Protein AF-A0A1C5SF30-F1 (afdb_monomer)

Structure (mmCIF, N/CA/C/O backbone):
data_AF-A0A1C5SF30-F1
#
_entry.id   AF-A0A1C5SF30-F1
#
loop_
_atom_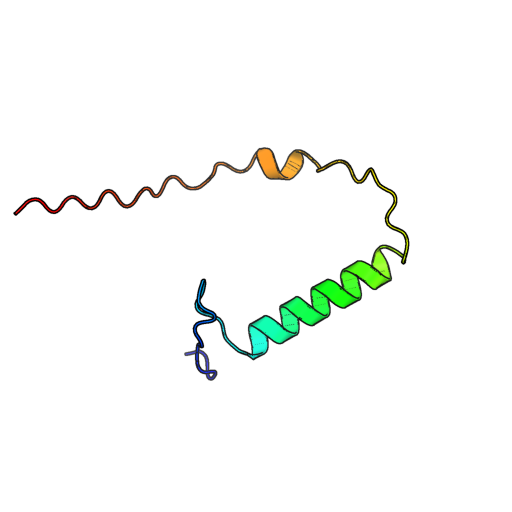site.group_PDB
_atom_site.id
_atom_site.type_symbol
_atom_site.label_atom_id
_atom_site.label_alt_id
_atom_site.label_comp_id
_atom_site.label_asym_id
_atom_site.label_entity_id
_atom_site.label_seq_id
_atom_site.pdbx_PDB_ins_code
_atom_site.Cartn_x
_atom_site.Cartn_y
_atom_site.Cartn_z
_atom_site.occupancy
_atom_site.B_iso_or_equiv
_atom_site.auth_seq_id
_atom_site.auth_comp_id
_atom_site.auth_asym_id
_atom_site.auth_atom_id
_atom_site.pdbx_PDB_model_num
ATOM 1 N N . MET A 1 1 ? 6.371 -19.504 -13.670 1.00 65.25 1 MET A N 1
ATOM 2 C CA . MET A 1 1 ? 6.780 -18.086 -13.790 1.00 65.25 1 MET A CA 1
ATOM 3 C C . MET A 1 1 ? 5.540 -17.233 -13.575 1.00 65.25 1 MET A C 1
ATOM 5 O O . MET A 1 1 ? 4.489 -17.651 -14.047 1.00 65.25 1 MET A O 1
ATOM 9 N N . PHE A 1 2 ? 5.612 -16.133 -12.819 1.00 63.09 2 PHE A N 1
ATOM 10 C CA . PHE A 1 2 ? 4.425 -15.303 -12.579 1.00 63.09 2 PHE A CA 1
ATOM 11 C C . PHE A 1 2 ? 3.937 -14.690 -13.901 1.00 63.09 2 PHE A C 1
ATOM 13 O O . PHE A 1 2 ? 4.765 -14.205 -14.671 1.00 63.09 2 PHE A O 1
ATOM 20 N N . PRO A 1 3 ? 2.626 -14.748 -14.189 1.00 79.94 3 PRO A N 1
ATOM 21 C CA . PRO A 1 3 ? 2.086 -14.317 -15.477 1.00 79.94 3 PRO A CA 1
ATOM 22 C C . PRO A 1 3 ? 2.030 -12.792 -15.624 1.00 79.94 3 PRO A C 1
ATOM 24 O O . PRO A 1 3 ? 1.890 -12.282 -16.732 1.00 79.94 3 PRO A O 1
ATOM 27 N N . GLU A 1 4 ? 2.117 -12.058 -14.518 1.00 85.88 4 GLU A N 1
ATOM 28 C CA . GLU A 1 4 ? 1.902 -10.619 -14.498 1.00 85.88 4 GLU A CA 1
ATOM 29 C C . GLU A 1 4 ? 3.213 -9.841 -14.599 1.00 85.88 4 GLU A C 1
ATOM 31 O O . GLU A 1 4 ? 4.238 -10.218 -14.025 1.00 85.88 4 GLU A O 1
ATOM 36 N N . LYS A 1 5 ? 3.162 -8.732 -15.341 1.00 85.88 5 LYS A N 1
ATOM 37 C CA . LYS A 1 5 ? 4.303 -7.836 -15.497 1.00 85.88 5 LYS A CA 1
ATOM 38 C C . LYS A 1 5 ? 4.580 -7.122 -14.181 1.00 85.88 5 LYS A C 1
ATOM 40 O O . LYS A 1 5 ? 3.666 -6.663 -13.498 1.00 85.88 5 LYS A O 1
ATOM 45 N N . ILE A 1 6 ? 5.861 -7.041 -13.854 1.00 85.50 6 ILE A N 1
ATOM 46 C CA . ILE A 1 6 ? 6.340 -6.284 -12.708 1.00 85.50 6 ILE A CA 1
ATOM 47 C C . ILE A 1 6 ? 6.548 -4.839 -13.157 1.00 85.50 6 ILE A C 1
ATOM 49 O O . ILE A 1 6 ? 7.214 -4.584 -14.160 1.00 85.50 6 ILE A O 1
ATOM 53 N N . GLU A 1 7 ? 5.984 -3.909 -12.401 1.00 87.31 7 GLU A N 1
ATOM 54 C CA . GLU A 1 7 ? 6.082 -2.471 -12.607 1.00 87.31 7 GLU A CA 1
ATOM 55 C C . GLU A 1 7 ? 6.893 -1.846 -11.469 1.00 87.31 7 GLU A C 1
ATOM 57 O O . GLU A 1 7 ? 6.914 -2.342 -10.340 1.00 87.31 7 GLU A O 1
ATOM 62 N N . PHE A 1 8 ? 7.614 -0.773 -11.783 1.00 85.25 8 PHE A N 1
ATOM 63 C CA . PHE A 1 8 ? 8.416 -0.044 -10.809 1.00 85.25 8 PHE A CA 1
ATOM 64 C C . PHE A 1 8 ? 7.693 1.239 -10.405 1.00 85.25 8 PHE A C 1
ATOM 66 O O . PHE A 1 8 ? 7.434 2.093 -11.250 1.00 85.25 8 PHE A O 1
ATOM 73 N N . ASP A 1 9 ? 7.400 1.388 -9.114 1.00 79.19 9 ASP A N 1
ATOM 74 C CA . ASP A 1 9 ? 6.667 2.540 -8.561 1.00 79.19 9 ASP A CA 1
ATOM 75 C C . ASP A 1 9 ? 7.576 3.728 -8.171 1.00 79.19 9 ASP A C 1
ATOM 77 O O . ASP A 1 9 ? 7.116 4.705 -7.581 1.00 79.19 9 ASP A O 1
ATOM 81 N N . GLY A 1 10 ? 8.880 3.647 -8.463 1.00 85.19 10 GLY A N 1
ATOM 82 C CA . GLY A 1 10 ? 9.888 4.620 -8.024 1.00 85.19 10 GLY A CA 1
ATOM 83 C C . GLY A 1 10 ? 10.645 4.217 -6.752 1.00 85.19 10 GLY A C 1
ATOM 84 O O . GLY A 1 10 ? 11.692 4.792 -6.459 1.00 85.19 10 GLY A O 1
ATOM 85 N N . LYS A 1 11 ? 10.165 3.215 -6.005 1.00 85.69 11 LYS A N 1
ATOM 86 C CA . LYS A 1 11 ? 10.811 2.672 -4.796 1.00 85.69 11 LYS A CA 1
ATOM 87 C C . LYS A 1 11 ? 11.025 1.167 -4.885 1.00 85.69 11 LYS A C 1
ATOM 89 O O . LYS A 1 11 ? 12.048 0.657 -4.439 1.00 85.69 11 LYS A O 1
ATOM 94 N N . THR A 1 12 ? 10.055 0.450 -5.433 1.00 85.62 12 THR A N 1
ATOM 95 C CA . THR A 1 12 ? 10.003 -1.007 -5.438 1.00 85.62 12 THR A CA 1
ATOM 96 C C . THR A 1 12 ? 9.390 -1.549 -6.718 1.00 85.62 12 THR A C 1
ATOM 98 O O . THR A 1 12 ? 8.612 -0.887 -7.401 1.00 85.62 12 THR A O 1
ATOM 101 N N . TYR A 1 13 ? 9.749 -2.791 -7.016 1.00 85.19 13 TYR A N 1
ATOM 102 C CA . TYR A 1 13 ? 9.210 -3.561 -8.124 1.00 85.19 13 TYR A CA 1
ATOM 103 C C . TYR A 1 13 ? 8.046 -4.413 -7.623 1.00 85.19 13 TYR A C 1
ATOM 105 O O . TYR A 1 13 ? 8.241 -5.264 -6.751 1.00 85.19 13 TYR A O 1
ATOM 113 N N . ARG A 1 14 ? 6.838 -4.180 -8.137 1.00 86.62 14 ARG A N 1
ATOM 114 C CA . ARG A 1 14 ? 5.609 -4.871 -7.715 1.00 86.62 14 ARG A CA 1
ATOM 115 C C . ARG A 1 14 ? 4.694 -5.150 -8.901 1.00 86.62 14 AR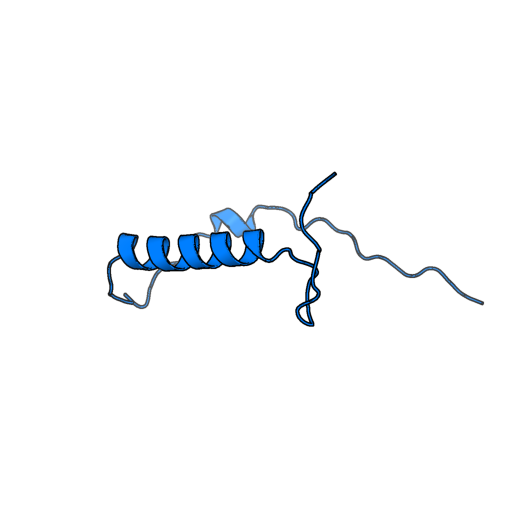G A C 1
ATOM 117 O O . ARG A 1 14 ? 4.803 -4.515 -9.941 1.00 86.62 14 ARG A O 1
ATOM 124 N N . THR A 1 15 ? 3.804 -6.127 -8.760 1.00 88.88 15 THR A N 1
ATOM 125 C CA . THR A 1 15 ? 2.763 -6.404 -9.758 1.00 88.88 15 THR A CA 1
ATOM 126 C C . THR A 1 15 ? 1.474 -5.664 -9.411 1.00 88.88 15 THR A C 1
ATOM 128 O O . THR A 1 15 ? 1.209 -5.357 -8.245 1.00 88.88 15 THR A O 1
ATOM 131 N N . ASN A 1 16 ? 0.633 -5.412 -10.413 1.00 87.44 16 ASN A N 1
ATOM 132 C CA . ASN A 1 16 ? -0.649 -4.745 -10.199 1.00 87.44 16 ASN A CA 1
ATOM 133 C C . ASN A 1 16 ? -1.597 -5.562 -9.308 1.00 87.44 16 ASN A C 1
ATOM 135 O O . ASN A 1 16 ? -2.286 -4.986 -8.464 1.00 87.44 16 ASN A O 1
ATOM 139 N N . SER A 1 17 ? -1.607 -6.895 -9.420 1.00 87.56 17 SER A N 1
ATOM 140 C CA . SER A 1 17 ? -2.353 -7.751 -8.486 1.00 87.56 17 SER A CA 1
ATOM 141 C C . SER A 1 17 ? -1.895 -7.595 -7.039 1.00 87.56 17 SER A C 1
ATOM 143 O O . SER A 1 17 ? -2.736 -7.540 -6.144 1.00 87.56 17 SER A O 1
ATOM 145 N N . TYR A 1 18 ? -0.588 -7.474 -6.798 1.00 86.75 18 TYR A N 1
ATOM 146 C CA . TYR A 1 18 ? -0.050 -7.318 -5.452 1.00 86.75 18 TYR A CA 1
ATOM 147 C C . TYR A 1 18 ? -0.524 -6.008 -4.813 1.00 86.75 18 TYR A C 1
ATOM 149 O O . TYR A 1 18 ? -0.979 -6.018 -3.671 1.00 86.75 18 TYR A O 1
ATOM 157 N N . ASN A 1 19 ? -0.511 -4.904 -5.566 1.00 86.38 19 ASN A N 1
ATOM 158 C CA . ASN A 1 19 ? -1.003 -3.610 -5.083 1.00 86.38 19 ASN A CA 1
ATOM 159 C C . ASN A 1 19 ? -2.490 -3.670 -4.695 1.00 86.38 19 ASN A C 1
ATOM 161 O O . ASN A 1 19 ? -2.859 -3.213 -3.618 1.00 86.38 19 ASN A O 1
ATOM 165 N N . LYS A 1 20 ? -3.329 -4.337 -5.500 1.00 89.56 20 LYS A N 1
ATOM 166 C CA . LYS A 1 20 ? -4.759 -4.522 -5.184 1.00 89.56 20 LYS A CA 1
ATOM 167 C C . LYS A 1 20 ? -4.987 -5.300 -3.889 1.00 89.56 20 LYS A C 1
ATOM 169 O O . LYS A 1 20 ? -5.901 -4.986 -3.134 1.00 89.56 20 LYS A O 1
ATOM 174 N N . VAL A 1 21 ? -4.170 -6.322 -3.631 1.00 91.31 21 VAL A N 1
ATOM 175 C CA . VAL A 1 21 ? -4.251 -7.104 -2.389 1.00 91.31 21 VAL A CA 1
ATOM 17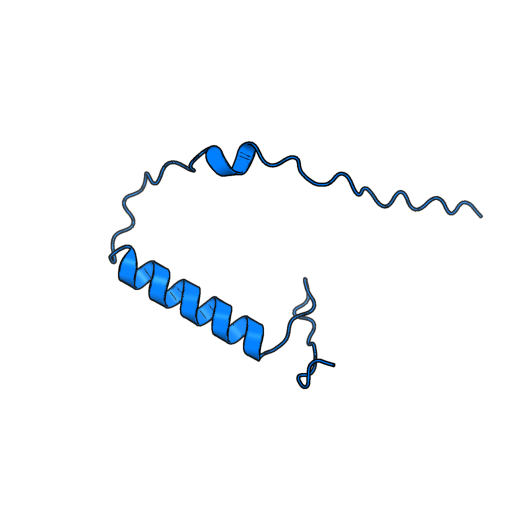6 C C . VAL A 1 21 ? -3.854 -6.249 -1.185 1.00 91.31 21 VAL A C 1
ATOM 178 O O . VAL A 1 21 ? -4.511 -6.328 -0.150 1.00 91.31 21 VAL A O 1
ATOM 181 N N . LEU A 1 22 ? -2.825 -5.406 -1.316 1.00 89.56 22 LEU A N 1
ATOM 182 C CA . LEU A 1 22 ? -2.449 -4.464 -0.259 1.00 89.56 22 LEU A CA 1
ATOM 183 C C . LEU A 1 22 ? -3.572 -3.468 0.046 1.00 89.56 22 LEU A C 1
ATOM 185 O O . LEU A 1 22 ? -3.885 -3.255 1.218 1.00 89.56 22 LEU A O 1
ATOM 189 N N . ASP A 1 23 ? -4.200 -2.909 -0.989 1.00 90.25 23 ASP A N 1
ATOM 190 C CA . ASP A 1 23 ? -5.320 -1.977 -0.835 1.00 90.25 23 ASP A CA 1
ATOM 191 C C . ASP A 1 23 ? -6.507 -2.642 -0.132 1.00 90.25 23 ASP A C 1
ATOM 193 O O . ASP A 1 23 ? -7.076 -2.070 0.801 1.00 90.25 23 ASP A O 1
ATOM 197 N N . LEU A 1 24 ? -6.835 -3.880 -0.517 1.00 94.12 24 LEU A N 1
ATOM 198 C CA . LEU A 1 24 ? -7.892 -4.665 0.118 1.00 94.12 24 LEU A CA 1
ATOM 199 C C . LEU A 1 24 ? -7.598 -4.917 1.602 1.00 94.12 24 LEU A C 1
ATOM 201 O O . LEU A 1 24 ? -8.460 -4.686 2.446 1.00 94.12 24 LEU A O 1
ATOM 205 N N . ILE A 1 25 ? -6.376 -5.347 1.939 1.00 93.44 25 ILE A N 1
ATOM 206 C CA . ILE A 1 25 ? -5.969 -5.561 3.335 1.00 93.44 25 ILE A CA 1
ATOM 207 C C . ILE A 1 25 ? -6.072 -4.256 4.122 1.00 93.44 25 ILE A C 1
ATOM 209 O O . ILE A 1 25 ? -6.557 -4.270 5.251 1.00 93.44 25 ILE A O 1
ATOM 213 N N . TYR A 1 26 ? -5.646 -3.129 3.551 1.00 88.19 26 TYR A N 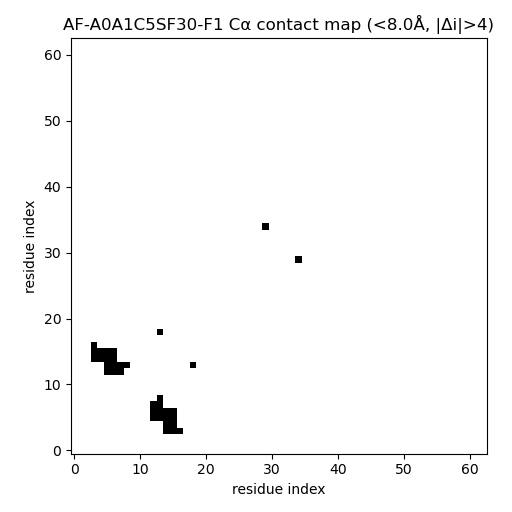1
ATOM 214 C CA . TYR A 1 26 ? -5.720 -1.832 4.218 1.00 88.19 26 TYR A CA 1
ATOM 215 C C . TYR A 1 26 ? -7.167 -1.415 4.502 1.00 88.19 26 TYR A C 1
ATOM 217 O O . TYR A 1 26 ? -7.482 -1.034 5.630 1.00 88.19 26 TYR A O 1
ATOM 225 N N . GLN A 1 27 ? -8.053 -1.521 3.509 1.00 90.69 27 GLN A N 1
ATOM 226 C CA . GLN A 1 27 ? -9.480 -1.230 3.670 1.00 90.69 27 GLN A CA 1
ATOM 227 C C . GLN A 1 27 ? -10.100 -2.124 4.743 1.00 90.69 27 GLN A C 1
ATOM 229 O O . GLN A 1 27 ? -10.638 -1.620 5.726 1.00 90.69 27 GLN A O 1
ATOM 234 N N . GLN A 1 28 ? -9.911 -3.438 4.621 1.00 91.50 28 GLN A N 1
ATOM 235 C CA . GLN A 1 28 ? -10.482 -4.410 5.545 1.00 91.50 28 GLN A CA 1
ATOM 236 C C . GLN A 1 28 ? -9.924 -4.264 6.965 1.00 91.50 28 GLN A C 1
ATOM 238 O O . GLN A 1 28 ? -10.664 -4.375 7.936 1.00 91.50 28 GLN A O 1
ATOM 243 N N . THR A 1 29 ? -8.634 -3.957 7.110 1.00 87.00 29 THR A N 1
ATOM 244 C CA . THR A 1 29 ? -8.025 -3.688 8.421 1.00 87.00 29 THR A CA 1
ATOM 245 C C . THR A 1 29 ? -8.636 -2.445 9.060 1.00 87.00 29 THR A C 1
ATOM 247 O O . THR A 1 29 ? -8.899 -2.449 10.258 1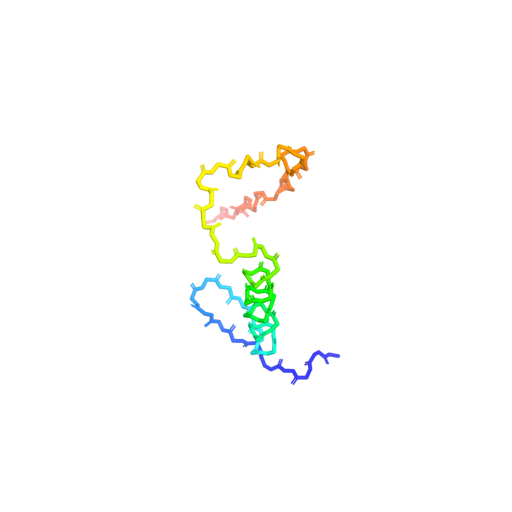.00 87.00 29 THR A O 1
ATOM 250 N N . ASN A 1 30 ? -8.898 -1.387 8.288 1.00 85.62 30 ASN A N 1
ATOM 251 C CA . ASN A 1 30 ? -9.533 -0.177 8.813 1.00 85.62 30 ASN A CA 1
ATOM 252 C C . ASN A 1 30 ? -11.009 -0.390 9.175 1.00 85.62 30 ASN A C 1
ATOM 254 O O . ASN A 1 30 ? -11.468 0.175 10.164 1.00 85.62 30 ASN A O 1
ATOM 258 N N . GLU A 1 31 ? -11.732 -1.213 8.416 1.0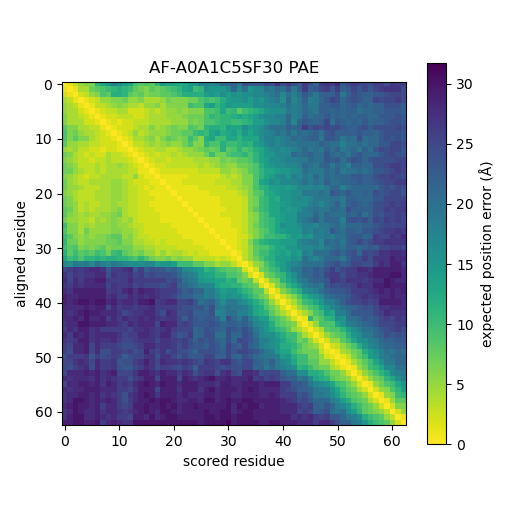0 87.00 31 GLU A N 1
ATOM 259 C CA . GLU A 1 31 ? -13.106 -1.609 8.739 1.00 87.00 31 GLU A CA 1
ATOM 260 C C . GLU A 1 31 ? -13.160 -2.454 10.018 1.00 87.00 31 GLU A C 1
ATOM 262 O O . GLU A 1 31 ? -13.914 -2.137 10.937 1.00 87.00 31 GLU A O 1
ATOM 267 N N . LEU A 1 32 ? -12.314 -3.488 10.116 1.00 86.19 32 LEU A N 1
ATOM 268 C CA . LEU A 1 32 ? -12.238 -4.379 11.280 1.00 86.19 32 LEU A CA 1
ATOM 269 C C . LEU A 1 32 ? -11.776 -3.658 12.544 1.00 86.19 32 LEU A C 1
ATOM 271 O O . LEU A 1 32 ? -12.237 -3.975 13.639 1.00 86.19 32 LEU A O 1
ATOM 275 N N . ARG A 1 33 ? -10.871 -2.685 12.407 1.00 77.62 33 ARG A N 1
ATOM 276 C CA . ARG A 1 33 ? -10.383 -1.894 13.540 1.00 77.62 33 ARG A CA 1
ATOM 277 C C . ARG A 1 33 ? -11.447 -0.936 14.089 1.00 77.62 33 ARG A C 1
ATOM 279 O O . ARG A 1 33 ? -11.255 -0.383 15.168 1.00 77.62 33 ARG A O 1
ATOM 286 N N . GLY A 1 34 ? -12.571 -0.782 13.384 1.00 67.2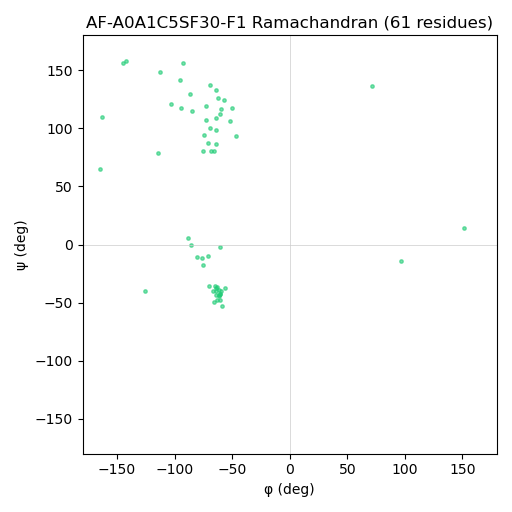5 34 GLY A N 1
ATOM 287 C CA . GLY A 1 34 ? -13.588 0.213 13.679 1.00 67.25 34 GLY A CA 1
ATOM 288 C C . GLY A 1 34 ? -13.063 1.602 13.331 1.00 67.25 34 GLY A C 1
ATOM 289 O O . GLY A 1 34 ? -11.917 1.951 13.612 1.00 67.25 34 GLY A O 1
ATOM 290 N N . VAL A 1 35 ? -13.891 2.417 12.686 1.00 64.38 35 VAL A N 1
ATOM 291 C CA . VAL A 1 35 ? -13.569 3.812 12.369 1.00 64.38 35 VAL A CA 1
ATOM 292 C C . VAL A 1 35 ? -13.458 4.608 13.671 1.00 64.38 35 VAL A C 1
ATOM 294 O O . VAL A 1 35 ? -14.399 5.268 14.075 1.00 64.38 35 VAL A O 1
ATOM 297 N N . GLU A 1 36 ? -12.320 4.529 14.353 1.00 56.25 36 GLU A N 1
ATOM 298 C CA . GLU A 1 36 ? -11.921 5.438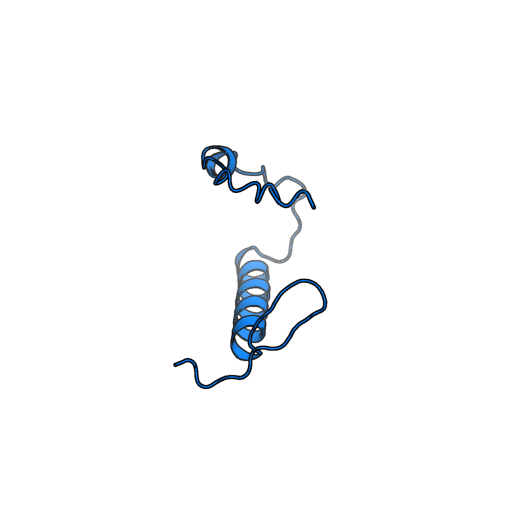 15.420 1.00 56.25 36 GLU A CA 1
ATOM 299 C C . GLU A 1 36 ? -10.416 5.297 15.657 1.00 56.25 36 GLU A C 1
ATOM 301 O O . GLU A 1 36 ? -9.913 4.309 16.192 1.00 56.25 36 GLU A O 1
ATOM 306 N N . LYS A 1 37 ? -9.670 6.336 15.265 1.00 63.34 37 LYS A N 1
ATOM 307 C CA . LYS A 1 37 ? -8.301 6.546 15.729 1.00 63.34 37 LYS A CA 1
ATOM 308 C C . LYS A 1 37 ? -8.349 6.787 17.237 1.00 63.34 37 LYS A C 1
ATOM 310 O O . LYS A 1 37 ? -8.360 7.935 17.676 1.00 63.34 37 LYS A O 1
ATOM 315 N N . LYS A 1 38 ? -8.331 5.729 18.045 1.00 55.06 38 LYS A N 1
ATOM 316 C CA . LYS A 1 38 ? -7.893 5.862 19.433 1.00 55.06 38 LYS A CA 1
ATOM 317 C C . LYS A 1 38 ? -6.381 6.007 19.386 1.00 55.06 38 LYS A C 1
ATOM 319 O O . LYS A 1 38 ? -5.634 5.046 19.239 1.00 55.06 38 LYS A O 1
ATOM 324 N N . SER A 1 39 ? -5.959 7.266 19.372 1.00 54.28 39 SER A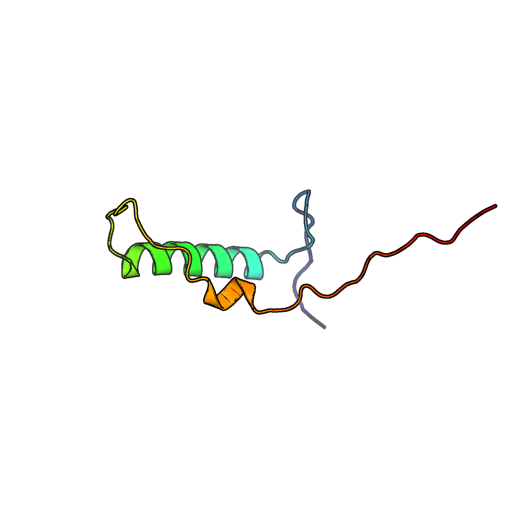 N 1
ATOM 325 C CA . SER A 1 39 ? -4.590 7.724 19.568 1.00 54.28 39 SER A CA 1
ATOM 326 C C . SER A 1 39 ? -3.983 7.016 20.783 1.00 54.28 39 SER A C 1
ATOM 328 O O . SER A 1 39 ? -4.207 7.437 21.915 1.00 54.28 39 SER A O 1
ATOM 330 N N . GLY A 1 40 ? -3.285 5.904 20.560 1.00 54.84 40 GLY A N 1
ATOM 331 C CA . GLY A 1 40 ? -2.741 5.101 21.655 1.00 54.84 40 GLY A CA 1
ATOM 332 C C . GLY A 1 40 ? -2.575 3.609 21.382 1.00 54.84 40 GLY A C 1
ATOM 333 O O . GLY A 1 40 ? -2.372 2.869 22.338 1.00 54.84 40 GLY A O 1
ATOM 334 N N . GLU A 1 41 ? -2.650 3.138 20.132 1.00 51.84 41 GLU A N 1
ATOM 335 C CA . GLU A 1 41 ? -2.231 1.770 19.808 1.00 51.84 41 GLU A CA 1
ATOM 336 C C . GLU A 1 41 ? -0.727 1.653 20.080 1.00 51.84 41 GLU A C 1
ATOM 338 O O . GLU A 1 41 ? 0.117 2.107 19.306 1.00 51.84 41 GLU A O 1
ATOM 343 N N . SER A 1 42 ? -0.401 1.107 21.251 1.00 60.31 42 SER A N 1
ATOM 344 C CA . SER A 1 42 ? 0.947 0.736 21.639 1.00 60.31 42 SER A CA 1
ATOM 345 C C . SER A 1 42 ? 1.542 -0.102 20.516 1.00 60.31 42 SER A C 1
ATOM 347 O O . SER A 1 42 ? 1.028 -1.185 20.223 1.00 60.31 42 SER A O 1
ATOM 349 N N . PHE A 1 43 ? 2.614 0.384 19.891 1.00 54.97 43 PHE A N 1
ATOM 350 C CA . PHE A 1 43 ? 3.455 -0.453 19.050 1.00 54.97 43 PHE A CA 1
ATOM 351 C C . PHE A 1 43 ? 3.837 -1.673 19.886 1.00 54.97 43 PHE A C 1
ATOM 353 O O . PHE A 1 43 ? 4.607 -1.552 20.837 1.00 54.97 43 PHE A O 1
ATOM 360 N N . SER A 1 44 ? 3.240 -2.830 19.593 1.00 56.84 44 SER A N 1
ATOM 361 C CA . SER A 1 44 ? 3.624 -4.065 20.259 1.00 56.84 44 SER A CA 1
ATOM 362 C C . SER A 1 44 ? 5.093 -4.298 19.936 1.00 56.84 44 SER A C 1
ATOM 364 O O . SER A 1 44 ? 5.465 -4.560 18.790 1.00 56.84 44 SER A O 1
ATOM 366 N N . THR A 1 45 ? 5.940 -4.193 20.958 1.00 56.59 45 THR A N 1
ATOM 367 C CA . THR A 1 45 ? 7.389 -4.423 20.891 1.00 56.59 45 THR A CA 1
ATOM 368 C C . THR A 1 45 ? 7.729 -5.855 20.463 1.00 56.59 45 THR A C 1
ATOM 370 O O . THR A 1 45 ? 8.897 -6.180 20.279 1.00 56.59 45 THR A O 1
ATOM 373 N N . PHE A 1 46 ? 6.727 -6.718 20.255 1.00 57.38 46 PHE A N 1
ATOM 374 C CA . PHE A 1 46 ? 6.901 -8.074 19.749 1.00 57.38 46 PHE A CA 1
ATOM 375 C C . PHE A 1 46 ? 7.630 -8.110 18.396 1.00 57.38 46 PHE A C 1
ATOM 377 O O . PHE A 1 46 ? 8.499 -8.949 18.192 1.00 57.38 46 PHE A O 1
ATOM 384 N N . SER A 1 47 ? 7.378 -7.155 17.490 1.00 56.69 47 SER A N 1
ATOM 385 C CA . SER A 1 47 ? 8.102 -7.101 16.205 1.00 56.69 47 SER A CA 1
ATOM 386 C C . SER A 1 47 ? 9.536 -6.568 16.308 1.00 56.69 47 SER A C 1
ATOM 388 O O . SER A 1 47 ? 10.293 -6.699 15.349 1.00 56.69 47 SER A O 1
ATOM 390 N N . ALA A 1 48 ? 9.940 -5.988 17.444 1.00 58.91 48 ALA A N 1
ATOM 391 C CA . ALA A 1 48 ? 11.307 -5.502 17.641 1.00 58.91 48 ALA A CA 1
ATOM 392 C C . ALA A 1 48 ? 12.297 -6.624 18.005 1.00 58.91 48 ALA A C 1
ATOM 394 O O . ALA A 1 48 ? 13.504 -6.394 17.972 1.00 58.91 48 ALA A O 1
ATOM 395 N N . SER A 1 49 ? 11.815 -7.834 18.324 1.00 60.38 49 SER A N 1
ATOM 396 C CA . SER A 1 49 ? 12.673 -8.981 18.648 1.00 60.38 49 SER A CA 1
ATOM 397 C C . SER A 1 49 ? 13.141 -9.765 17.423 1.00 60.38 49 SER A C 1
ATOM 399 O O . SER A 1 49 ? 13.843 -10.761 17.584 1.00 60.38 49 SER A O 1
ATOM 401 N N . VAL A 1 50 ? 12.738 -9.371 16.211 1.00 63.34 50 VAL A N 1
ATOM 402 C CA . VAL A 1 50 ? 13.209 -10.016 14.985 1.00 63.34 50 VAL A CA 1
ATOM 403 C C . VAL A 1 50 ? 14.543 -9.374 14.603 1.00 63.34 50 VAL A C 1
ATOM 405 O O . VAL A 1 50 ? 14.568 -8.180 14.285 1.00 63.34 50 VAL A O 1
ATOM 408 N N . PRO A 1 51 ? 15.659 -10.126 14.623 1.00 68.69 51 PRO A N 1
ATOM 409 C CA . PRO A 1 51 ? 16.941 -9.610 14.172 1.00 68.69 51 PRO A CA 1
ATOM 410 C C . PRO A 1 51 ? 16.795 -9.125 12.731 1.00 68.69 51 PRO A C 1
ATOM 412 O O . PRO A 1 51 ? 16.357 -9.877 11.857 1.00 68.69 51 PRO A O 1
ATOM 415 N N . ARG A 1 52 ? 17.139 -7.860 12.471 1.00 66.50 52 ARG A N 1
ATOM 416 C CA . ARG A 1 52 ? 17.191 -7.364 11.094 1.00 66.50 52 ARG A CA 1
ATOM 417 C C . ARG A 1 52 ? 18.254 -8.183 10.356 1.00 66.50 52 ARG A C 1
ATOM 419 O O . ARG A 1 52 ? 19.378 -8.255 10.856 1.00 66.50 52 ARG A O 1
ATOM 426 N N . PRO A 1 53 ? 17.940 -8.804 9.207 1.00 66.94 53 PRO A N 1
ATOM 427 C CA . PRO A 1 53 ? 18.956 -9.492 8.428 1.00 66.94 53 PRO A CA 1
ATOM 428 C C . PRO A 1 53 ? 20.037 -8.482 8.026 1.00 66.94 53 PRO A C 1
ATOM 430 O O . PRO A 1 53 ? 19.763 -7.499 7.338 1.00 66.94 53 PRO A O 1
ATOM 433 N N . ALA A 1 54 ? 21.257 -8.709 8.513 1.00 60.75 54 ALA A N 1
ATOM 434 C CA . ALA A 1 54 ? 22.433 -7.899 8.234 1.00 60.75 54 ALA A CA 1
ATOM 435 C C . ALA A 1 54 ? 22.947 -8.205 6.821 1.00 60.75 54 ALA A C 1
ATOM 437 O O . ALA A 1 54 ? 23.875 -8.985 6.642 1.00 60.75 54 ALA A O 1
ATOM 438 N N . PHE A 1 55 ? 22.324 -7.616 5.805 1.00 59.81 55 PHE A N 1
ATOM 439 C CA . PHE A 1 55 ? 22.914 -7.554 4.469 1.00 59.81 55 PHE A CA 1
ATOM 440 C C . PHE A 1 55 ? 23.204 -6.098 4.123 1.00 59.81 55 PHE A C 1
ATOM 442 O O . PHE A 1 55 ? 22.471 -5.448 3.381 1.00 59.81 55 PHE A O 1
ATOM 449 N N . GLU A 1 56 ? 24.307 -5.589 4.667 1.00 59.38 56 GLU A N 1
ATOM 450 C CA . GLU A 1 56 ? 25.022 -4.494 4.026 1.00 59.38 56 GLU A CA 1
ATOM 451 C C . GLU A 1 56 ? 25.731 -5.086 2.805 1.00 59.38 56 GLU A C 1
ATOM 453 O O . GLU A 1 56 ? 26.696 -5.841 2.934 1.00 59.38 56 GLU A O 1
ATOM 458 N N . ILE A 1 57 ? 25.240 -4.789 1.599 1.00 60.34 57 ILE A N 1
ATOM 459 C CA . ILE A 1 57 ? 26.021 -5.038 0.385 1.00 60.34 57 ILE A CA 1
ATOM 460 C C . ILE A 1 57 ? 27.148 -4.004 0.396 1.00 60.34 57 ILE A C 1
ATOM 462 O O . ILE A 1 57 ? 27.015 -2.906 -0.145 1.00 60.34 57 ILE A O 1
ATOM 466 N N . ILE A 1 58 ? 28.263 -4.339 1.045 1.00 56.12 58 ILE A N 1
ATOM 467 C CA . ILE A 1 58 ? 29.509 -3.601 0.875 1.00 56.12 58 ILE A CA 1
ATOM 468 C C . ILE A 1 58 ? 29.898 -3.815 -0.585 1.00 56.12 58 ILE A C 1
ATOM 470 O O . ILE A 1 58 ? 30.267 -4.920 -0.988 1.00 56.12 58 ILE A O 1
ATOM 474 N N . LYS A 1 59 ? 29.787 -2.769 -1.407 1.00 59.06 59 LYS A N 1
ATOM 475 C CA . LYS A 1 59 ? 30.343 -2.769 -2.760 1.00 59.06 59 LYS A CA 1
ATOM 476 C C . LYS A 1 59 ? 31.869 -2.769 -2.633 1.00 59.06 59 LYS A C 1
ATOM 478 O O . LYS A 1 59 ? 32.512 -1.729 -2.729 1.00 59.06 59 LYS A O 1
ATOM 483 N N . VAL A 1 60 ? 32.456 -3.939 -2.380 1.00 56.25 60 VAL A N 1
ATOM 484 C CA . VAL A 1 60 ? 33.885 -4.174 -2.593 1.00 56.25 60 VAL A CA 1
ATOM 485 C C . VAL A 1 60 ? 34.089 -4.161 -4.100 1.00 56.25 60 VAL A C 1
ATOM 487 O O . VAL A 1 60 ? 33.762 -5.108 -4.807 1.00 56.25 60 VAL A O 1
ATOM 490 N N . GLY A 1 61 ? 34.566 -3.028 -4.594 1.00 44.91 61 GLY A N 1
ATOM 491 C CA . GLY A 1 61 ? 34.852 -2.818 -6.003 1.00 44.91 61 GLY A CA 1
ATOM 492 C C . GLY A 1 61 ? 35.718 -1.586 -6.171 1.00 44.91 61 GLY A C 1
ATOM 493 O O . GLY A 1 61 ? 35.269 -0.579 -6.705 1.00 44.91 61 GLY A O 1
ATOM 494 N N . LYS A 1 62 ? 36.938 -1.673 -5.641 1.00 43.03 62 LYS A N 1
ATOM 495 C CA . LYS A 1 62 ? 38.059 -0.805 -5.986 1.00 43.03 62 LYS A CA 1
ATOM 496 C C . LYS A 1 62 ? 38.538 -1.194 -7.385 1.00 43.03 62 LYS A C 1
ATOM 498 O O . LYS A 1 62 ? 38.972 -2.329 -7.557 1.00 43.03 62 LYS A O 1
ATOM 503 N N . MET A 1 63 ? 38.481 -0.254 -8.322 1.00 41.03 63 MET A N 1
ATOM 504 C CA . MET A 1 63 ? 39.429 -0.062 -9.424 1.00 41.03 63 MET A CA 1
ATOM 505 C C . MET A 1 63 ? 39.353 1.399 -9.848 1.00 41.03 63 MET A C 1
ATOM 507 O O . MET A 1 63 ? 38.220 1.872 -10.083 1.00 41.03 63 MET A O 1
#

pLDDT: mean 72.38, std 15.29, range [41.03, 94.12]

Sequence (63 aa):
MFPEKIEFDGKTYRTNSYNKVLDLIYQQTNELRGVEKKSGESFSTFSASVPRPAFEIIKVGKM

Foldseek 3Di:
DDPFDWDDPPPDTHGPVVVVVVVVCVVVVCVVVPPDPPPDPPPPCVVVPDPDPPDPPPPPDDD

Mean predicted aligned error: 16.17 Å

Radius of gyration: 18.58 Å; Cα contacts (8 Å, |Δi|>4): 18; chains: 1; bounding box: 53×26×37 Å

Solvent-accessible surface area (backbone atoms only — not comparable to full-atom values): 4418 Å² total; per-residue (Å²): 129,82,91,68,68,73,43,73,80,88,87,52,78,43,37,70,71,57,53,53,52,53,52,50,51,52,53,50,50,48,59,74,67,44,95,64,90,66,88,74,77,70,78,67,66,73,71,70,72,59,80,76,82,88,74,78,82,72,81,86,72,90,129

Secondary structure (DSSP, 8-state):
--SSPEEE-SS-EEEHHHHHHHHHHHHHHHHHT-S---TT----GGGGGSPPP----------